Protein AF-A0A6V8NQX2-F1 (afdb_monomer_lite)

pLDDT: mean 82.81, std 11.21, range [54.25, 95.12]

Organism: NCBI:txid2754717

Structure (mmCIF, N/CA/C/O backbone):
data_AF-A0A6V8NQX2-F1
#
_entry.id   AF-A0A6V8NQX2-F1
#
loop_
_atom_site.group_PDB
_atom_site.id
_atom_site.type_symbol
_atom_site.label_atom_id
_atom_site.label_alt_id
_atom_site.label_comp_id
_atom_site.label_asym_id
_atom_site.label_entity_id
_atom_site.label_seq_id
_atom_site.pdbx_PDB_ins_code
_atom_site.Cartn_x
_atom_site.Cartn_y
_atom_site.Cartn_z
_atom_site.occupancy
_atom_site.B_iso_or_equiv
_atom_site.auth_seq_id
_atom_site.auth_comp_id
_atom_site.auth_asym_id
_atom_site.auth_atom_id
_atom_site.pdbx_PDB_model_num
ATOM 1 N N . MET A 1 1 ? -6.709 -0.031 20.956 1.00 66.75 1 MET A N 1
ATOM 2 C CA . MET A 1 1 ? -7.280 1.315 20.757 1.00 66.75 1 MET A CA 1
ATOM 3 C C . MET A 1 1 ? -6.591 2.012 19.596 1.00 66.75 1 MET A C 1
AT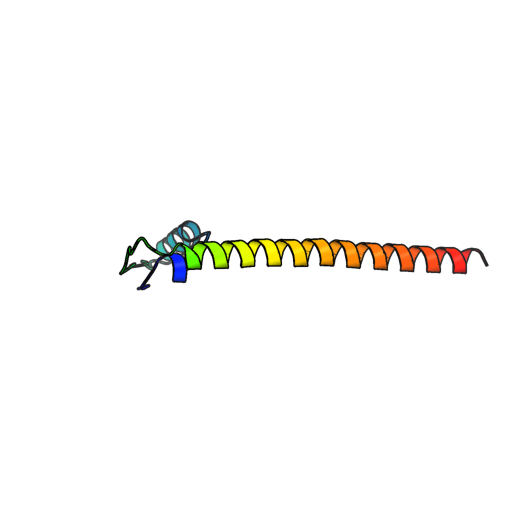OM 5 O O . MET A 1 1 ? -5.366 2.026 19.545 1.00 66.75 1 MET A O 1
ATOM 9 N N . VAL A 1 2 ? -7.366 2.576 18.674 1.00 73.62 2 VAL A N 1
ATOM 10 C CA . VAL A 1 2 ? -6.891 3.431 17.579 1.00 73.62 2 VAL A CA 1
ATOM 11 C C . VAL A 1 2 ? -7.726 4.703 17.546 1.00 73.62 2 VAL A C 1
ATOM 13 O O . VAL A 1 2 ? -8.944 4.657 17.680 1.00 73.62 2 VAL A O 1
ATOM 16 N N . GLU A 1 3 ? -7.076 5.846 17.346 1.00 67.81 3 GLU A N 1
ATOM 17 C CA . GLU A 1 3 ? -7.778 7.134 17.311 1.00 67.81 3 GLU A CA 1
ATOM 18 C C . GLU A 1 3 ? -8.705 7.238 16.096 1.00 67.81 3 GLU A C 1
ATOM 20 O O . GLU A 1 3 ? -9.831 7.695 16.230 1.00 67.81 3 GLU A O 1
ATOM 25 N N . HIS A 1 4 ? -8.276 6.747 14.928 1.00 69.19 4 HIS A N 1
ATOM 26 C CA . HIS A 1 4 ? -9.066 6.772 13.696 1.00 69.19 4 HIS A CA 1
ATOM 27 C C . HIS A 1 4 ? -8.891 5.478 12.903 1.00 69.19 4 HIS A C 1
ATOM 29 O O . HIS A 1 4 ? -7.776 4.966 12.777 1.00 69.19 4 HIS A O 1
ATOM 35 N N . LYS A 1 5 ? -9.976 4.994 12.290 1.00 68.31 5 LYS A N 1
ATOM 36 C CA . LYS A 1 5 ? -9.977 3.809 11.416 1.00 68.31 5 LYS A CA 1
ATOM 37 C C . LYS A 1 5 ? -8.940 3.911 10.287 1.00 68.31 5 LYS A C 1
ATOM 39 O O . LYS A 1 5 ? -8.184 2.970 10.052 1.00 68.31 5 LYS A O 1
ATOM 44 N N . ASP A 1 6 ? -8.857 5.087 9.665 1.00 66.44 6 ASP A N 1
ATOM 45 C CA . ASP A 1 6 ? -7.955 5.367 8.541 1.00 66.44 6 ASP A CA 1
ATOM 46 C C . ASP A 1 6 ? -6.470 5.368 8.932 1.00 66.44 6 ASP A C 1
ATOM 48 O O . ASP A 1 6 ? -5.619 5.142 8.075 1.00 66.44 6 ASP A O 1
ATOM 52 N N . ARG A 1 7 ? -6.143 5.558 10.221 1.00 68.25 7 ARG A N 1
ATOM 53 C CA . ARG A 1 7 ? -4.761 5.434 10.716 1.00 68.25 7 ARG A CA 1
ATOM 54 C C . ARG A 1 7 ? -4.305 3.984 10.832 1.00 68.25 7 ARG A C 1
ATOM 56 O O . ARG A 1 7 ? -3.108 3.731 10.754 1.00 68.25 7 ARG A O 1
ATOM 63 N N . LEU A 1 8 ? -5.236 3.049 11.038 1.00 73.75 8 LEU A N 1
ATOM 64 C CA . LEU A 1 8 ? -4.904 1.627 11.087 1.00 73.75 8 LEU A CA 1
ATOM 65 C C . LEU A 1 8 ? -4.742 1.064 9.677 1.00 73.75 8 LEU A C 1
ATOM 67 O O . LEU A 1 8 ? -3.750 0.401 9.386 1.00 73.75 8 LEU A O 1
ATOM 71 N N . ALA A 1 9 ? -5.728 1.308 8.811 1.00 74.25 9 ALA A N 1
ATOM 72 C CA . ALA A 1 9 ? -5.683 0.866 7.427 1.00 74.25 9 ALA A CA 1
ATOM 73 C C . ALA A 1 9 ? -6.719 1.596 6.562 1.00 74.25 9 ALA A C 1
ATOM 75 O O . ALA A 1 9 ? -7.915 1.546 6.853 1.00 74.25 9 ALA A O 1
ATOM 76 N N . ARG A 1 10 ? -6.279 2.180 5.437 1.00 75.00 10 ARG A N 1
ATOM 77 C CA . ARG A 1 10 ? -7.185 2.788 4.441 1.00 75.00 10 ARG A CA 1
ATOM 78 C C . ARG A 1 10 ? -8.015 1.754 3.676 1.00 75.00 10 ARG A C 1
ATOM 80 O O . ARG A 1 10 ? -9.155 2.010 3.304 1.00 75.00 10 ARG A O 1
ATOM 87 N N . PHE A 1 11 ? -7.452 0.562 3.481 1.00 75.62 11 PHE A N 1
ATOM 88 C CA . PHE A 1 11 ? -8.110 -0.611 2.904 1.00 75.62 11 PHE A CA 1
ATOM 89 C C . PHE A 1 11 ? -7.788 -1.835 3.754 1.00 75.62 11 PHE A C 1
ATOM 91 O O . PHE A 1 11 ? -6.720 -1.912 4.348 1.00 75.62 11 PHE A O 1
ATOM 98 N N . GLY A 1 12 ? -8.690 -2.814 3.805 1.00 82.31 12 GLY A N 1
ATOM 99 C CA . GLY A 1 12 ? -8.433 -4.048 4.553 1.00 82.31 12 GLY A CA 1
ATOM 100 C C . GLY A 1 12 ? -8.596 -3.920 6.070 1.00 82.31 12 GLY A C 1
ATOM 101 O O . GLY A 1 12 ? -8.283 -4.868 6.780 1.00 82.31 12 GLY A O 1
ATOM 102 N N . PHE A 1 13 ? -9.161 -2.819 6.583 1.00 84.81 13 PHE A N 1
ATOM 103 C CA . PHE A 1 13 ? -9.517 -2.717 8.004 1.00 84.81 13 PHE A CA 1
ATOM 104 C C . PHE A 1 13 ? -10.388 -3.895 8.461 1.00 84.81 13 PHE A C 1
ATOM 106 O O . PHE A 1 13 ? -10.148 -4.461 9.517 1.00 84.81 13 PHE A O 1
ATOM 113 N N . ASN A 1 14 ? -11.368 -4.306 7.646 1.00 84.50 14 ASN A N 1
ATOM 114 C CA . ASN A 1 14 ? -12.230 -5.439 7.987 1.00 84.50 14 ASN A CA 1
ATOM 115 C C . ASN A 1 14 ? -11.455 -6.761 8.073 1.00 84.50 14 ASN A C 1
ATOM 117 O O . ASN A 1 14 ? -11.744 -7.586 8.925 1.00 84.50 14 ASN A O 1
ATOM 121 N N . TYR A 1 15 ? -10.449 -6.941 7.216 1.00 88.12 15 TYR A N 1
ATOM 122 C CA . TYR A 1 15 ? -9.571 -8.105 7.284 1.00 88.12 15 TYR A CA 1
ATOM 123 C C . TYR A 1 15 ? -8.772 -8.112 8.593 1.00 88.12 15 TYR A C 1
ATOM 125 O O . TYR A 1 15 ? -8.732 -9.126 9.279 1.00 88.12 15 TYR A O 1
ATOM 133 N N . LEU A 1 16 ? -8.200 -6.966 8.977 1.00 87.69 16 LEU A N 1
ATOM 134 C CA . LEU A 1 16 ? -7.492 -6.829 10.252 1.00 87.69 16 LEU A CA 1
ATOM 135 C C . LEU A 1 16 ? -8.423 -7.050 11.446 1.00 87.69 16 LEU A C 1
ATOM 137 O O . LEU A 1 16 ? -8.033 -7.709 12.398 1.00 87.69 16 LEU A O 1
ATOM 141 N N . LYS A 1 17 ? -9.658 -6.543 11.380 1.00 87.00 17 LYS A N 1
ATOM 142 C CA . LYS A 1 17 ? -10.687 -6.756 12.402 1.00 87.00 17 LYS A CA 1
ATOM 143 C C . LYS A 1 17 ? -10.943 -8.241 12.635 1.00 87.00 17 LYS A C 1
ATOM 145 O O . LYS A 1 17 ? -10.805 -8.686 13.764 1.00 87.00 17 LYS A O 1
ATOM 150 N N . VAL A 1 18 ? -11.212 -8.996 11.569 1.00 89.50 18 VAL A N 1
ATOM 151 C CA . VAL A 1 18 ? -11.426 -10.450 11.654 1.00 89.50 18 VAL A CA 1
ATOM 152 C C . VAL A 1 18 ? -10.183 -11.161 12.197 1.00 89.50 18 VAL A C 1
ATOM 154 O O . VAL A 1 18 ? -10.296 -11.989 13.091 1.00 89.50 18 VAL A O 1
ATOM 157 N N . LEU A 1 19 ? -8.989 -10.795 11.722 1.00 91.31 19 LEU A N 1
ATOM 158 C CA . LEU A 1 19 ? -7.732 -11.388 12.192 1.00 91.31 19 LEU A CA 1
ATOM 159 C C . LEU A 1 19 ? -7.506 -11.180 13.700 1.00 91.31 19 LEU A C 1
ATOM 161 O O . LEU A 1 19 ? -7.050 -12.085 14.402 1.00 91.31 19 LEU A O 1
ATOM 165 N N . PHE A 1 20 ? -7.799 -9.980 14.204 1.00 89.62 20 PHE A N 1
ATOM 166 C CA . PHE A 1 20 ? -7.664 -9.682 15.626 1.00 89.62 20 PHE A CA 1
ATOM 167 C C . PHE A 1 20 ? -8.753 -10.365 16.453 1.00 89.62 20 PHE A C 1
ATOM 169 O O . PHE A 1 20 ? -8.426 -10.925 17.496 1.00 89.62 20 PHE A O 1
ATOM 176 N N . GLU A 1 21 ? -9.993 -10.417 15.962 1.00 89.94 21 GLU A N 1
ATOM 177 C CA . GLU A 1 21 ? -11.087 -11.158 16.604 1.00 89.94 21 GLU A CA 1
ATOM 178 C C . GLU A 1 21 ? -10.743 -12.649 16.761 1.00 89.94 21 GLU A C 1
ATOM 180 O O . GLU A 1 21 ? -10.909 -13.203 17.847 1.00 89.94 21 GLU A O 1
ATOM 185 N N . GLU A 1 22 ? -10.173 -13.284 15.731 1.00 92.06 22 GLU A N 1
ATOM 186 C CA . GLU A 1 22 ? -9.678 -14.671 15.805 1.00 92.06 22 GLU A CA 1
ATOM 187 C C . GLU A 1 22 ? -8.542 -14.848 16.824 1.00 92.06 22 GLU A C 1
ATOM 189 O O . GLU A 1 22 ? -8.384 -15.915 17.415 1.00 92.06 22 GLU A O 1
ATOM 194 N N . SER A 1 23 ? -7.771 -13.789 17.068 1.00 90.56 23 SER A N 1
ATOM 195 C CA . SER A 1 23 ? -6.685 -13.762 18.052 1.00 90.56 23 SER A CA 1
ATOM 196 C C . SER A 1 23 ? -7.160 -13.376 19.463 1.00 90.56 23 SER A C 1
ATOM 198 O O . SER A 1 23 ? -6.331 -13.201 20.357 1.00 90.56 23 SER A O 1
ATOM 200 N N . GLY A 1 24 ? -8.472 -13.215 19.680 1.00 90.62 24 GLY A N 1
ATOM 201 C CA . GLY A 1 24 ? -9.046 -12.786 20.961 1.00 90.62 24 GLY A CA 1
ATOM 202 C C . GLY A 1 24 ? -8.787 -11.314 21.300 1.00 90.62 24 GLY A C 1
ATOM 203 O O . GLY A 1 24 ? -8.853 -10.928 22.465 1.00 90.62 24 GLY A O 1
ATOM 204 N N . MET A 1 25 ? -8.460 -10.495 20.299 1.00 89.50 25 MET A N 1
ATOM 205 C CA . MET A 1 25 ? -8.169 -9.070 20.432 1.00 89.50 25 MET A CA 1
ATOM 206 C C . MET A 1 25 ? -9.271 -8.224 19.790 1.00 89.50 25 MET A C 1
ATOM 208 O O . MET A 1 25 ? -9.679 -8.467 18.658 1.00 89.50 25 MET A O 1
ATOM 212 N N . GLU A 1 26 ? -9.698 -7.163 20.473 1.00 84.00 26 GLU A N 1
ATOM 213 C CA . GLU A 1 26 ? -10.696 -6.228 19.949 1.00 84.00 26 GLU A CA 1
ATOM 214 C C . GLU A 1 26 ? -10.058 -4.891 19.543 1.00 84.00 26 GLU A C 1
ATOM 216 O O . GLU A 1 26 ? -9.216 -4.325 20.249 1.00 84.00 26 GLU A O 1
ATOM 221 N N . ILE A 1 27 ? -10.465 -4.365 18.384 1.00 83.56 27 ILE A N 1
ATOM 222 C CA . ILE A 1 27 ? -10.050 -3.038 17.925 1.00 83.56 27 ILE A CA 1
ATOM 223 C C . ILE A 1 27 ? -11.099 -2.007 18.339 1.00 83.56 27 ILE A C 1
ATOM 225 O O . ILE A 1 27 ? -12.116 -1.838 17.672 1.00 83.56 27 ILE A O 1
ATOM 229 N N . GLU A 1 28 ? -10.798 -1.247 19.383 1.00 80.25 28 GLU A N 1
ATOM 230 C CA . GLU A 1 28 ? -11.590 -0.079 19.772 1.00 80.25 28 GLU A CA 1
ATOM 231 C C . GLU A 1 28 ? -11.151 1.171 18.986 1.00 80.25 28 GLU A C 1
ATOM 233 O O . GLU A 1 28 ? -9.962 1.519 18.992 1.00 80.25 28 GLU A O 1
ATOM 238 N N . VAL A 1 29 ? -12.092 1.837 18.302 1.00 79.12 29 VAL A N 1
ATOM 239 C CA . VAL A 1 29 ? -11.860 3.057 17.504 1.00 79.12 29 VAL A CA 1
ATOM 240 C C . VAL A 1 29 ? -12.531 4.252 18.186 1.00 79.12 29 VAL A C 1
ATOM 242 O O . VAL A 1 29 ? -13.739 4.238 18.385 1.00 79.12 29 VAL A O 1
ATOM 245 N N . ILE A 1 30 ? -11.752 5.280 18.538 1.00 73.38 30 ILE A N 1
ATOM 246 C CA . ILE A 1 30 ? -12.193 6.359 19.445 1.00 73.38 30 ILE A CA 1
ATOM 247 C C . ILE A 1 30 ? -12.839 7.547 18.702 1.00 73.38 30 ILE A C 1
ATOM 249 O O . ILE A 1 30 ? -13.618 8.284 19.303 1.00 73.38 30 ILE A O 1
ATOM 253 N N . ASN A 1 31 ? -12.550 7.768 17.411 1.00 65.69 31 ASN A N 1
ATOM 254 C CA . ASN A 1 31 ? -12.992 8.985 16.719 1.00 65.69 31 ASN A CA 1
ATOM 255 C C . ASN A 1 31 ? -13.449 8.747 15.261 1.00 65.69 31 ASN A C 1
ATOM 257 O O . ASN A 1 31 ? -12.645 8.458 14.369 1.00 65.69 31 ASN A O 1
ATOM 261 N N . GLU A 1 32 ? -14.750 8.947 15.015 1.00 57.84 32 GLU A N 1
ATOM 262 C CA . GLU A 1 32 ? -15.425 8.886 13.704 1.00 57.84 32 GLU A CA 1
ATOM 263 C C . GLU A 1 32 ? -15.544 10.269 13.020 1.00 57.84 32 GLU A C 1
ATOM 265 O O . GLU A 1 32 ? -16.527 10.558 12.337 1.00 57.84 32 GLU A O 1
ATOM 270 N N . SER A 1 33 ? -14.575 11.174 13.204 1.00 57.94 33 SER A N 1
ATOM 271 C CA . SER A 1 33 ? -14.631 12.487 12.538 1.00 57.94 33 SER A CA 1
ATOM 272 C C . SER A 1 33 ? -14.665 12.344 10.998 1.00 57.94 33 SER A C 1
ATOM 274 O O . SER A 1 33 ? -13.786 11.694 10.429 1.00 57.94 33 SER A O 1
ATOM 276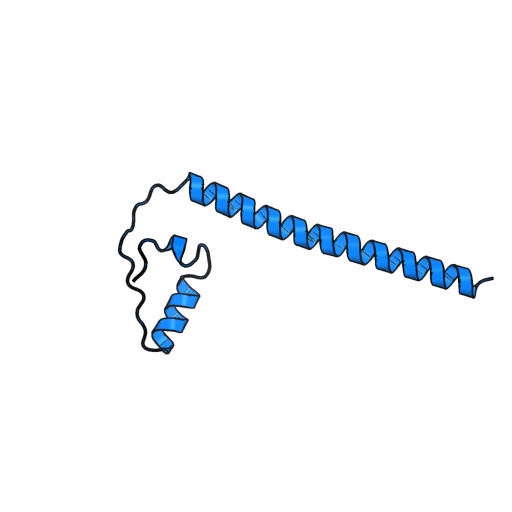 N N . PRO A 1 34 ? -15.637 12.960 10.291 1.00 57.16 34 PRO A N 1
ATOM 277 C CA . PRO A 1 34 ? -15.925 12.650 8.886 1.00 57.16 34 PRO A CA 1
ATOM 278 C C . PRO A 1 34 ? -15.133 13.476 7.857 1.00 57.16 34 PRO A C 1
ATOM 280 O O . PRO A 1 34 ? -15.325 13.296 6.653 1.00 57.16 34 PRO A O 1
ATOM 283 N N . ASN A 1 35 ? -14.274 14.412 8.274 1.00 57.31 35 ASN A N 1
ATOM 284 C CA . ASN A 1 35 ? -13.775 15.461 7.376 1.00 57.31 35 ASN A CA 1
ATOM 285 C C . ASN A 1 35 ? -12.287 15.315 7.009 1.00 57.31 35 ASN A C 1
ATOM 287 O O . ASN A 1 35 ? -11.480 16.199 7.262 1.00 57.31 35 ASN A O 1
ATOM 291 N N . ASN A 1 36 ? -11.954 14.198 6.354 1.00 66.50 36 ASN A N 1
ATOM 292 C CA . ASN A 1 36 ? -10.596 13.825 5.925 1.00 66.50 36 ASN A CA 1
ATOM 293 C C . ASN A 1 36 ? -10.428 13.828 4.390 1.00 66.50 36 ASN A C 1
ATOM 295 O O . ASN A 1 36 ? -9.769 12.967 3.803 1.00 66.50 36 ASN A O 1
ATOM 299 N N . LYS A 1 37 ? -11.064 14.783 3.694 1.00 73.31 37 LYS A N 1
ATOM 300 C CA . LYS A 1 37 ? -11.015 14.863 2.219 1.00 73.31 37 LYS A CA 1
ATOM 301 C C . LYS A 1 37 ? -9.592 15.009 1.677 1.00 73.31 37 LYS A C 1
ATOM 303 O O . LYS A 1 37 ? -9.304 14.446 0.625 1.00 73.31 37 LYS A O 1
ATOM 308 N N . ASP A 1 38 ? -8.724 15.742 2.368 1.00 76.50 38 ASP A N 1
ATOM 309 C CA . ASP A 1 38 ? -7.324 15.898 1.962 1.00 76.50 38 ASP A CA 1
ATOM 310 C C . ASP A 1 38 ? -6.521 14.614 2.170 1.00 76.50 38 ASP A C 1
ATOM 312 O O . ASP A 1 38 ? -5.850 14.170 1.239 1.00 76.50 38 ASP A O 1
ATOM 316 N N . ASP A 1 39 ? -6.707 13.932 3.299 1.00 76.69 39 ASP A N 1
ATOM 317 C CA . ASP A 1 39 ? -6.095 12.623 3.539 1.00 76.69 39 ASP A CA 1
ATOM 318 C C . ASP A 1 39 ? -6.532 11.594 2.482 1.00 76.69 39 ASP A C 1
ATOM 320 O O . ASP A 1 39 ? -5.725 10.802 2.001 1.00 76.69 39 ASP A O 1
ATOM 324 N N . LEU A 1 40 ? -7.806 11.615 2.066 1.00 78.94 40 LEU A N 1
ATOM 325 C CA . LEU A 1 40 ? -8.304 10.715 1.017 1.00 78.94 40 LEU A CA 1
ATOM 326 C C . LEU A 1 40 ? -7.638 10.997 -0.332 1.00 78.94 40 LEU A C 1
ATOM 328 O O . LEU A 1 40 ? -7.329 10.065 -1.076 1.00 78.94 40 LEU A O 1
ATOM 332 N N . ARG A 1 41 ? -7.401 12.274 -0.657 1.00 84.38 41 ARG A N 1
ATOM 333 C CA . ARG A 1 41 ? -6.677 12.663 -1.876 1.00 84.38 41 ARG A CA 1
ATOM 334 C C . ARG A 1 41 ? -5.229 12.198 -1.816 1.00 84.38 41 ARG A C 1
ATOM 336 O O . ARG A 1 41 ? -4.733 11.650 -2.798 1.00 84.38 41 ARG A O 1
ATOM 343 N N . GLN A 1 42 ? -4.565 12.393 -0.681 1.00 83.19 42 GLN A N 1
ATOM 344 C CA . GLN A 1 42 ? -3.176 11.989 -0.495 1.00 83.19 42 GLN A CA 1
ATOM 345 C C . GLN A 1 42 ? -3.006 10.472 -0.622 1.00 83.19 42 GLN A C 1
ATOM 347 O O . GLN A 1 42 ? -2.097 10.005 -1.318 1.00 83.19 42 GLN A O 1
ATOM 352 N N . ASP A 1 43 ? -3.916 9.699 -0.038 1.00 83.69 43 ASP A N 1
ATOM 353 C CA . ASP A 1 43 ? -3.886 8.243 -0.139 1.00 83.69 43 ASP A CA 1
ATOM 354 C C . ASP A 1 43 ? -4.153 7.774 -1.567 1.00 83.69 43 ASP A C 1
ATOM 356 O O . ASP A 1 43 ? -3.459 6.891 -2.075 1.00 83.69 43 ASP A O 1
ATOM 360 N N . PHE A 1 44 ? -5.084 8.422 -2.270 1.00 88.25 44 PHE A N 1
ATOM 361 C CA . PHE A 1 44 ? -5.336 8.135 -3.678 1.00 88.25 44 PHE A CA 1
ATOM 362 C C . PHE A 1 44 ? -4.095 8.381 -4.549 1.00 88.25 44 PHE A C 1
ATOM 364 O O . PHE A 1 44 ? -3.698 7.509 -5.327 1.00 88.25 44 PHE A O 1
ATOM 371 N N . VAL A 1 45 ? -3.433 9.530 -4.383 1.00 91.44 45 VAL A N 1
ATOM 372 C CA . VAL A 1 45 ? -2.186 9.849 -5.098 1.00 91.44 45 VAL A CA 1
ATOM 373 C C . VAL A 1 45 ? -1.101 8.820 -4.783 1.00 91.44 45 VAL A C 1
ATOM 375 O O . VAL A 1 45 ? -0.419 8.346 -5.696 1.00 91.44 45 VAL A O 1
ATOM 378 N N . SER A 1 46 ? -0.967 8.421 -3.519 1.00 87.94 46 SER A N 1
ATOM 379 C CA . SER A 1 46 ? 0.026 7.435 -3.079 1.00 87.94 46 SER A CA 1
ATOM 380 C C . SER A 1 46 ? -0.197 6.068 -3.731 1.00 87.94 46 SER A C 1
ATOM 382 O O . SER A 1 46 ? 0.747 5.444 -4.226 1.00 87.94 46 SER A O 1
ATOM 384 N N . ILE A 1 47 ? -1.454 5.630 -3.821 1.00 90.00 47 ILE A N 1
ATOM 385 C CA . ILE A 1 47 ? -1.838 4.369 -4.464 1.00 90.00 47 ILE A CA 1
ATOM 386 C C . ILE A 1 47 ? -1.512 4.396 -5.954 1.00 90.00 47 ILE A C 1
ATOM 388 O O . ILE A 1 47 ? -0.807 3.510 -6.444 1.00 90.00 47 ILE A O 1
ATOM 392 N N . ILE A 1 48 ? -1.964 5.425 -6.676 1.00 94.88 48 ILE A N 1
ATOM 393 C CA . ILE A 1 48 ? -1.696 5.561 -8.114 1.00 94.88 48 ILE A CA 1
ATOM 394 C C . ILE A 1 48 ? -0.192 5.614 -8.385 1.00 94.88 48 ILE A C 1
ATOM 396 O O . ILE A 1 48 ? 0.290 4.959 -9.313 1.00 94.88 48 ILE A O 1
ATOM 400 N N . THR A 1 49 ? 0.563 6.327 -7.550 1.00 93.38 49 THR A N 1
ATOM 401 C CA . THR A 1 49 ? 2.022 6.423 -7.662 1.00 93.38 49 THR A CA 1
ATOM 402 C C . THR A 1 49 ? 2.684 5.055 -7.499 1.00 93.38 49 THR A C 1
ATOM 404 O O . THR A 1 49 ? 3.509 4.673 -8.332 1.00 93.38 49 THR A O 1
ATOM 407 N N . SER A 1 50 ? 2.284 4.275 -6.490 1.00 90.19 50 SER A N 1
ATOM 408 C CA . SER A 1 50 ? 2.796 2.918 -6.261 1.00 90.19 50 SER A CA 1
ATOM 409 C C . SER A 1 50 ? 2.497 1.978 -7.438 1.00 90.19 50 SER A C 1
ATOM 411 O O . SER A 1 50 ? 3.393 1.290 -7.941 1.00 90.19 50 SER A O 1
ATOM 413 N N . PHE A 1 51 ? 1.264 2.006 -7.958 1.00 93.50 51 PHE A N 1
ATOM 414 C CA . PHE A 1 51 ? 0.890 1.225 -9.141 1.00 93.50 51 PHE A CA 1
ATOM 415 C C . PHE A 1 51 ? 1.699 1.625 -10.376 1.00 93.50 51 PHE A C 1
ATOM 417 O O . PHE A 1 51 ? 2.224 0.752 -11.073 1.00 93.50 51 PHE A O 1
ATOM 424 N N . CYS A 1 52 ? 1.850 2.927 -10.629 1.00 95.12 52 CYS A N 1
ATOM 425 C CA . CYS A 1 52 ? 2.672 3.430 -11.723 1.00 95.12 52 CYS A CA 1
ATOM 426 C C . CYS A 1 52 ? 4.118 2.945 -11.583 1.00 95.12 52 CYS A C 1
ATOM 428 O O . CYS A 1 52 ? 4.650 2.353 -12.521 1.00 95.12 52 CYS A O 1
ATOM 430 N N . ALA A 1 53 ? 4.739 3.121 -10.415 1.00 92.38 53 ALA A N 1
ATOM 431 C CA . ALA A 1 53 ? 6.108 2.680 -10.162 1.00 92.38 53 ALA A CA 1
ATOM 432 C C . ALA A 1 53 ? 6.285 1.178 -10.439 1.00 92.38 53 ALA A C 1
ATOM 434 O O . ALA A 1 53 ? 7.233 0.781 -11.121 1.00 92.38 53 ALA A O 1
ATOM 435 N N . ARG A 1 54 ? 5.334 0.342 -9.999 1.00 93.38 54 ARG A N 1
ATOM 436 C CA . ARG A 1 54 ? 5.356 -1.105 -10.251 1.00 93.38 54 ARG A C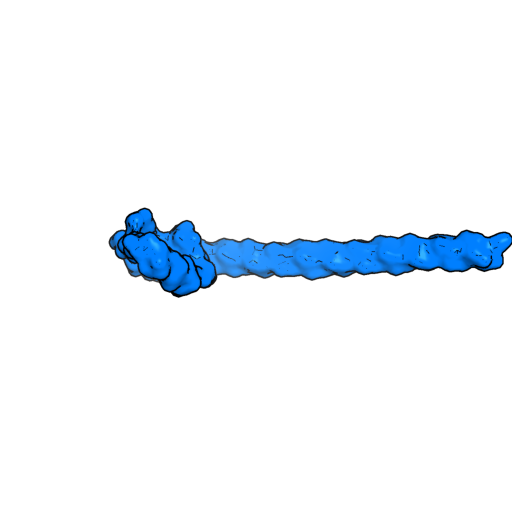A 1
ATOM 437 C C . ARG A 1 54 ? 5.224 -1.439 -11.736 1.00 93.38 54 ARG A C 1
ATOM 439 O O . ARG A 1 54 ? 6.020 -2.215 -12.262 1.00 93.38 54 ARG A O 1
ATOM 446 N N . LEU A 1 55 ? 4.257 -0.839 -12.430 1.00 93.69 55 LEU A N 1
ATOM 447 C CA . LEU A 1 55 ? 4.025 -1.072 -13.859 1.00 93.69 55 LEU A CA 1
ATOM 448 C C . LEU A 1 55 ? 5.208 -0.607 -14.715 1.00 93.69 55 LEU A C 1
ATOM 450 O O . LEU A 1 55 ? 5.652 -1.328 -15.611 1.00 93.69 55 LEU A O 1
ATOM 454 N N . TYR A 1 56 ? 5.748 0.579 -14.439 1.00 90.81 56 TYR A N 1
ATOM 455 C CA . TYR A 1 56 ? 6.909 1.097 -15.159 1.00 90.81 56 TYR A CA 1
ATOM 456 C C . TYR A 1 56 ? 8.187 0.325 -14.819 1.00 90.81 56 TYR A C 1
ATOM 458 O O . TYR A 1 56 ? 8.985 0.064 -15.722 1.00 90.81 56 TYR A O 1
ATOM 466 N N . GLY A 1 57 ? 8.349 -0.130 -13.574 1.00 91.19 57 GLY A N 1
ATOM 467 C CA . GLY A 1 57 ? 9.422 -1.042 -13.177 1.00 91.19 57 GLY A CA 1
ATOM 468 C C . GLY A 1 57 ? 9.391 -2.352 -13.969 1.00 91.19 57 GLY A C 1
ATOM 469 O O . GLY A 1 57 ? 10.404 -2.753 -14.545 1.00 91.19 57 GLY A O 1
ATOM 470 N N . LEU A 1 58 ? 8.212 -2.970 -14.097 1.00 90.00 58 LEU A N 1
ATOM 471 C CA . LEU A 1 58 ? 8.013 -4.181 -14.902 1.00 90.00 58 LEU A CA 1
ATOM 472 C C . LEU A 1 58 ? 8.323 -3.947 -16.387 1.00 90.00 58 LEU A C 1
ATOM 474 O O . LEU A 1 58 ? 9.042 -4.738 -17.000 1.00 90.00 58 LEU A O 1
ATOM 478 N N . ARG A 1 59 ? 7.844 -2.835 -16.964 1.00 91.38 59 ARG A N 1
ATOM 479 C CA . ARG A 1 59 ? 8.149 -2.459 -18.358 1.00 91.38 59 ARG A CA 1
ATOM 480 C C . ARG A 1 59 ? 9.650 -2.2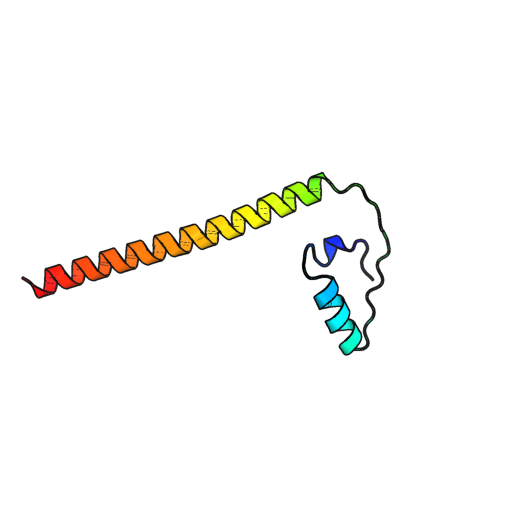85 -18.583 1.00 91.38 59 ARG A C 1
ATOM 482 O O . ARG A 1 59 ? 10.169 -2.744 -19.599 1.00 91.38 59 ARG A O 1
ATOM 489 N N . ARG A 1 60 ? 10.351 -1.638 -17.648 1.00 92.00 60 ARG A N 1
ATOM 490 C CA . ARG A 1 60 ? 11.803 -1.440 -17.726 1.00 92.00 60 ARG A CA 1
ATOM 491 C C . ARG A 1 60 ? 12.553 -2.767 -17.644 1.00 92.00 60 ARG A C 1
ATOM 493 O O . ARG A 1 60 ? 13.448 -2.990 -18.454 1.00 92.00 60 ARG A O 1
ATOM 500 N N . SER A 1 61 ? 12.165 -3.637 -16.711 1.00 90.56 61 SER A N 1
ATOM 501 C CA . SER A 1 61 ? 12.753 -4.972 -16.559 1.00 90.56 61 SER A CA 1
ATOM 502 C C . SER A 1 61 ? 12.625 -5.779 -17.853 1.00 90.56 61 SER A C 1
ATOM 504 O O . SER A 1 61 ? 13.630 -6.212 -18.411 1.00 90.56 61 SER A O 1
ATOM 506 N N . ARG A 1 62 ? 11.411 -5.850 -18.417 1.00 92.50 62 ARG A N 1
ATOM 507 C CA . ARG A 1 62 ? 11.144 -6.558 -19.676 1.00 92.50 62 ARG A CA 1
ATOM 508 C C . ARG A 1 62 ? 11.994 -6.042 -20.840 1.00 92.50 62 ARG A C 1
ATOM 510 O O . ARG A 1 62 ? 12.598 -6.843 -21.545 1.00 92.50 62 ARG A O 1
ATOM 517 N N . ARG A 1 63 ? 12.079 -4.718 -21.022 1.00 93.88 63 ARG A N 1
ATOM 518 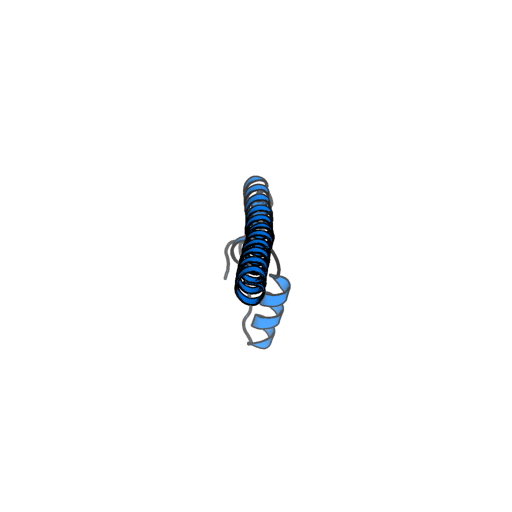C CA . ARG A 1 63 ? 12.914 -4.118 -22.079 1.00 93.88 63 ARG A CA 1
ATOM 519 C C . ARG A 1 63 ? 14.386 -4.502 -21.932 1.00 93.88 63 ARG A C 1
ATOM 521 O O . ARG A 1 63 ? 15.028 -4.798 -22.932 1.00 93.88 63 ARG A O 1
ATOM 528 N N . LYS A 1 64 ? 14.906 -4.525 -20.700 1.00 92.44 64 LYS A N 1
ATOM 529 C CA . LYS A 1 64 ? 16.292 -4.930 -20.430 1.00 92.44 64 LYS A CA 1
ATOM 530 C C . LYS A 1 64 ? 16.517 -6.403 -20.783 1.00 92.44 64 LYS A C 1
ATOM 532 O O . LYS A 1 64 ? 17.513 -6.725 -21.420 1.00 92.44 64 LYS A O 1
ATOM 537 N N . THR A 1 65 ? 15.581 -7.284 -20.431 1.00 93.06 65 THR A N 1
ATOM 538 C CA . THR A 1 65 ? 15.639 -8.703 -20.813 1.00 93.06 65 THR A CA 1
ATOM 539 C C . THR A 1 65 ? 15.611 -8.884 -22.332 1.00 93.06 65 THR A C 1
ATOM 541 O O . THR A 1 65 ? 16.416 -9.636 -22.870 1.00 93.06 65 THR A O 1
ATOM 544 N N . GLU A 1 66 ? 14.731 -8.173 -23.040 1.00 95.12 66 GLU A N 1
ATOM 545 C CA . GLU A 1 66 ? 14.644 -8.229 -24.506 1.00 95.12 66 GLU A CA 1
ATOM 546 C C . GLU A 1 66 ? 15.926 -7.722 -25.191 1.00 95.12 66 GLU A C 1
ATOM 548 O O . GLU A 1 66 ? 16.333 -8.286 -26.204 1.00 95.12 66 GLU A O 1
ATOM 553 N N . GLN A 1 67 ? 16.579 -6.690 -24.645 1.00 94.75 67 GLN A N 1
ATOM 554 C CA . GLN A 1 67 ? 17.874 -6.199 -25.137 1.00 94.75 67 GLN A CA 1
ATOM 555 C C . GLN A 1 67 ? 18.982 -7.244 -24.969 1.00 94.75 67 GLN A C 1
ATOM 557 O O . GLN A 1 67 ? 19.634 -7.587 -25.951 1.00 94.75 67 GLN A O 1
ATOM 562 N N . LEU A 1 68 ? 19.119 -7.824 -23.772 1.00 93.00 68 LEU A N 1
ATOM 563 C CA . LEU A 1 68 ? 20.110 -8.873 -23.499 1.00 93.00 68 LEU A CA 1
ATOM 564 C C . LEU A 1 68 ? 19.917 -10.100 -24.404 1.00 93.00 68 LEU A C 1
ATOM 566 O O . LEU A 1 68 ? 20.878 -10.654 -24.929 1.00 93.00 68 LEU A O 1
ATOM 570 N N . LEU A 1 69 ? 18.667 -10.516 -24.631 1.00 94.44 69 LEU A N 1
ATOM 571 C CA . LEU A 1 69 ? 18.365 -11.625 -25.539 1.00 94.44 69 LEU A CA 1
ATOM 572 C C . LEU A 1 69 ? 18.777 -11.321 -26.985 1.00 94.44 69 LEU A C 1
ATOM 574 O O . LEU A 1 69 ? 19.256 -12.221 -27.673 1.00 94.44 69 LEU A O 1
ATOM 578 N N . LYS A 1 70 ? 18.605 -10.076 -27.448 1.00 94.38 70 LYS A N 1
ATOM 579 C CA . LYS A 1 70 ? 19.055 -9.659 -28.784 1.00 94.38 70 LYS A CA 1
ATOM 580 C C . LYS A 1 70 ? 20.577 -9.686 -28.901 1.00 94.38 70 LYS A C 1
ATOM 582 O O . LYS A 1 70 ? 21.077 -10.195 -29.897 1.00 94.38 70 LYS A O 1
ATOM 587 N N . GLU A 1 71 ? 21.297 -9.190 -27.898 1.00 93.38 71 GLU A N 1
ATOM 588 C CA . G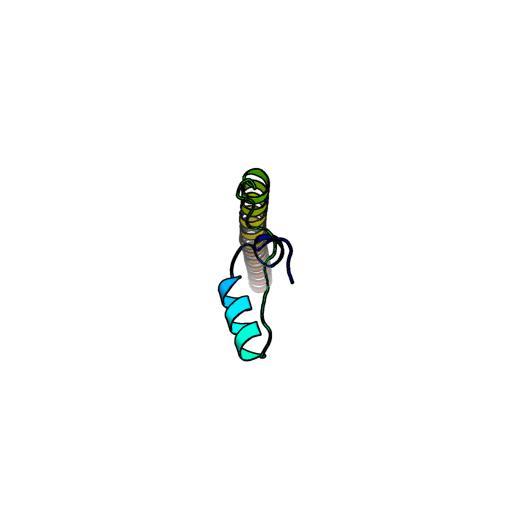LU A 1 71 ? 22.769 -9.198 -27.869 1.00 93.38 71 GLU A CA 1
ATOM 589 C C . GLU A 1 71 ? 23.322 -10.630 -27.955 1.00 93.38 71 GLU A C 1
ATOM 591 O O . GLU A 1 71 ? 24.128 -10.931 -28.834 1.00 93.38 71 GLU A O 1
ATOM 596 N N . LEU A 1 72 ? 22.779 -11.556 -27.157 1.00 92.19 72 LEU A N 1
ATOM 597 C CA . LEU A 1 72 ? 23.165 -12.975 -27.184 1.00 92.19 72 LEU A CA 1
ATOM 598 C C . LEU A 1 72 ? 22.868 -13.672 -28.527 1.00 92.19 72 LEU A C 1
ATOM 600 O O . LEU A 1 72 ? 23.548 -14.627 -28.903 1.00 92.19 72 LEU A O 1
ATOM 604 N N . GLN A 1 73 ? 21.830 -13.244 -29.252 1.00 90.12 73 GLN A N 1
ATOM 605 C CA . GLN A 1 73 ? 21.520 -13.777 -30.585 1.00 90.12 73 GLN A CA 1
ATOM 606 C C . GLN A 1 73 ? 22.477 -13.258 -31.662 1.00 90.12 73 GLN A C 1
ATOM 608 O O . GLN A 1 73 ? 22.729 -13.976 -32.629 1.00 90.12 73 GLN A O 1
ATOM 613 N N . ILE A 1 74 ? 22.987 -12.033 -31.507 1.00 86.19 74 ILE A N 1
ATOM 614 C CA . ILE A 1 74 ? 23.985 -11.449 -32.408 1.00 86.19 74 ILE A CA 1
ATOM 615 C C . ILE A 1 74 ? 25.322 -12.176 -32.233 1.00 86.19 74 ILE A C 1
ATOM 617 O O . ILE A 1 74 ? 25.897 -12.605 -33.229 1.00 86.19 74 ILE A O 1
ATOM 621 N N . GLU A 1 75 ? 25.762 -12.411 -30.991 1.00 77.31 75 GLU A N 1
ATOM 622 C CA . GLU A 1 75 ? 27.001 -13.156 -30.707 1.00 77.31 75 GLU A CA 1
ATOM 623 C C . GLU A 1 75 ? 26.981 -14.587 -31.258 1.00 77.31 75 GLU A C 1
ATOM 625 O O . GLU A 1 75 ? 27.979 -15.048 -31.793 1.00 77.31 75 GLU A O 1
ATOM 630 N N . LYS A 1 76 ? 25.843 -15.292 -31.191 1.00 71.62 76 LYS A N 1
ATOM 631 C CA . LYS A 1 76 ? 25.722 -16.662 -31.727 1.00 71.62 76 LYS A CA 1
ATOM 632 C C . LYS A 1 76 ? 25.716 -16.759 -33.257 1.00 71.62 76 LYS A C 1
ATOM 634 O O . LYS A 1 76 ? 25.798 -17.868 -33.780 1.00 71.62 76 LYS A O 1
ATOM 639 N N . LYS A 1 77 ? 25.500 -15.647 -33.964 1.00 64.50 77 LYS A N 1
ATOM 640 C CA . LYS A 1 77 ? 25.435 -15.599 -35.436 1.00 64.50 77 LYS A CA 1
ATOM 641 C C . LYS A 1 77 ? 26.742 -15.145 -36.086 1.00 64.50 77 LYS A C 1
ATOM 643 O O . LYS A 1 77 ? 26.836 -15.246 -37.309 1.00 64.50 77 LYS A O 1
ATOM 648 N N . SER A 1 78 ? 27.675 -14.615 -35.297 1.00 54.25 78 SER A N 1
ATOM 649 C CA . SER A 1 78 ? 29.018 -14.232 -35.733 1.00 54.25 78 SER A CA 1
ATOM 650 C C . SER A 1 78 ? 30.012 -15.367 -35.527 1.00 54.25 78 SER A C 1
ATOM 652 O O . SER A 1 78 ? 31.066 -15.281 -36.192 1.00 54.25 78 SER A O 1
#

InterPro domains:
  IPR036162 Resolvase-like, N-terminal catalytic domain superfamily [SSF53041] (1-62)

Foldseek 3Di:
DAQALVVVPPPCSVVVQVVQVVVVHHDDYNDPDPPCPVVVVVVVVVVVVVVVCVVVVVVVVVVVVVVVVVVVVVVVVD

Sequence (78 aa):
MVEHKDRLARFGFNYLKVLFEESGMEIEVINESPNNKDDLRQDFVSIITSFCARLYGLRRSRRKTEQLLKELQIEKKS

Secondary structure (DSSP, 8-state):
-BS-HHHH-SS-HHHHHHHHHHTT----B-------HHHHHHHHHHHHHHHHHHHHHHHHHHHHHHHHHHHHHHHTT-

Radius of gyration: 22.69 Å; chains: 1; bounding box: 45×33×57 Å